Protein AF-A0A2G6DAC4-F1 (afdb_monomer_lite)

Sequence (61 aa):
MAQQQNLQPDTQQLEKTLSRLELAFILGRDKGRWFYRVPLFVDYIKEDAPAAKLEAELNRL

Secondary structure (DSSP, 8-state):
----------HHHHHHHHHHHHHTTSEEEETTEEEES-HHHHHHHHHT-HHHHHHHHHTT-

Structure (mmCIF, N/CA/C/O backbone):
data_AF-A0A2G6DAC4-F1
#
_entry.id   AF-A0A2G6DAC4-F1
#
loop_
_atom_site.group_PDB
_atom_site.id
_atom_site.type_symbol
_atom_site.label_atom_id
_atom_site.label_alt_id
_atom_site.label_comp_id
_atom_site.label_asym_id
_atom_site.label_entity_id
_atom_site.label_seq_id
_atom_site.pdbx_PDB_ins_code
_atom_site.Cartn_x
_atom_site.Cartn_y
_atom_site.Cartn_z
_atom_site.occupancy
_atom_site.B_iso_or_equiv
_atom_site.auth_seq_id
_atom_site.auth_comp_id
_atom_site.auth_asym_id
_atom_site.auth_atom_id
_atom_site.pdbx_PDB_model_num
ATOM 1 N N . MET A 1 1 ? 27.498 -2.347 0.951 1.00 36.16 1 MET A N 1
ATOM 2 C CA . MET A 1 1 ? 26.624 -3.234 1.747 1.00 36.16 1 MET A CA 1
ATOM 3 C C . MET A 1 1 ? 25.472 -2.390 2.257 1.00 36.16 1 MET A C 1
ATOM 5 O O . MET A 1 1 ? 25.722 -1.464 3.017 1.00 36.16 1 MET A O 1
ATOM 9 N N . ALA A 1 2 ? 24.258 -2.595 1.743 1.00 46.38 2 ALA A N 1
ATOM 10 C CA . ALA A 1 2 ? 23.101 -1.806 2.154 1.00 46.38 2 ALA A CA 1
ATOM 11 C C . ALA A 1 2 ? 22.764 -2.160 3.607 1.00 46.38 2 ALA A C 1
ATOM 13 O O . ALA A 1 2 ? 22.358 -3.284 3.894 1.00 46.38 2 ALA A O 1
ATOM 14 N N . GLN A 1 3 ? 23.001 -1.223 4.527 1.00 45.88 3 GLN A N 1
ATOM 15 C CA . GLN A 1 3 ? 22.524 -1.331 5.900 1.00 45.88 3 GLN A CA 1
ATOM 16 C C . GLN A 1 3 ? 21.000 -1.419 5.831 1.00 45.88 3 GLN A C 1
ATOM 18 O O . GLN A 1 3 ? 20.336 -0.428 5.531 1.00 45.88 3 GLN A O 1
ATOM 23 N N . GLN A 1 4 ? 20.449 -2.612 6.061 1.00 49.16 4 GLN A N 1
ATOM 24 C CA . GLN A 1 4 ? 19.031 -2.771 6.352 1.00 49.16 4 GLN A CA 1
ATOM 25 C C . GLN A 1 4 ? 18.787 -2.020 7.658 1.00 49.16 4 GLN A C 1
ATOM 27 O O . GLN A 1 4 ? 19.018 -2.545 8.746 1.00 49.16 4 GLN A O 1
ATOM 32 N N . GLN A 1 5 ? 18.424 -0.741 7.540 1.00 54.97 5 GLN A N 1
ATOM 33 C CA . GLN A 1 5 ? 17.975 0.048 8.670 1.00 54.97 5 GLN A CA 1
ATOM 34 C C . GLN A 1 5 ? 16.827 -0.729 9.295 1.00 54.97 5 GLN A C 1
ATOM 36 O O . GLN A 1 5 ? 15.803 -0.968 8.655 1.00 54.97 5 GLN A O 1
ATOM 41 N N . ASN A 1 6 ? 17.039 -1.157 10.535 1.00 50.12 6 ASN A N 1
ATOM 42 C CA . ASN A 1 6 ? 16.046 -1.807 11.370 1.00 50.12 6 ASN A CA 1
ATOM 43 C C . ASN A 1 6 ? 15.038 -0.725 11.796 1.00 50.12 6 ASN A C 1
ATOM 45 O O . ASN A 1 6 ? 14.997 -0.295 12.945 1.00 50.12 6 ASN A O 1
ATOM 49 N N . LEU A 1 7 ? 14.314 -0.186 10.811 1.00 59.56 7 LEU A N 1
ATOM 50 C CA . LEU A 1 7 ? 13.192 0.712 10.992 1.00 59.56 7 LEU A CA 1
ATOM 51 C C . LEU A 1 7 ? 12.148 -0.132 11.706 1.00 59.56 7 LEU A C 1
ATOM 53 O O . LEU A 1 7 ? 11.462 -0.927 11.076 1.00 59.56 7 LEU A O 1
ATOM 57 N N . GLN A 1 8 ? 12.082 -0.020 13.028 1.00 63.59 8 GLN A N 1
ATOM 58 C CA . GLN A 1 8 ? 10.879 -0.387 13.750 1.00 63.59 8 GLN A CA 1
ATOM 59 C C . GLN A 1 8 ? 9.917 0.779 13.532 1.00 63.59 8 GLN A C 1
ATOM 61 O O . GLN A 1 8 ? 10.094 1.819 14.171 1.00 63.59 8 GLN A O 1
ATOM 66 N N . PRO A 1 9 ? 8.976 0.694 12.571 1.00 63.59 9 PRO A N 1
ATOM 67 C CA . PRO A 1 9 ? 8.014 1.761 12.405 1.00 63.59 9 PRO A CA 1
ATOM 68 C C . PRO A 1 9 ? 7.223 1.869 13.705 1.00 63.59 9 PRO A C 1
ATOM 70 O O . PRO A 1 9 ? 6.657 0.880 14.177 1.00 63.59 9 PRO A O 1
ATOM 73 N N . ASP A 1 10 ? 7.181 3.072 14.277 1.00 81.69 10 ASP A N 1
ATOM 74 C CA . ASP A 1 10 ? 6.203 3.389 15.308 1.00 81.69 10 ASP A CA 1
ATOM 75 C C . ASP A 1 10 ? 4.824 3.036 14.740 1.00 81.69 10 ASP A C 1
ATOM 77 O O . ASP A 1 10 ? 4.347 3.632 13.769 1.00 81.69 10 ASP A O 1
ATOM 81 N N . THR A 1 11 ? 4.216 2.001 15.317 1.00 80.38 11 THR A N 1
ATOM 82 C CA . THR A 1 11 ? 2.980 1.409 14.808 1.00 80.38 11 THR A CA 1
ATOM 83 C C . THR A 1 11 ? 1.849 2.435 14.823 1.00 80.38 11 THR A C 1
ATOM 85 O O . THR A 1 11 ? 1.047 2.480 13.893 1.00 80.38 11 THR A O 1
ATOM 88 N N . GLN A 1 12 ? 1.838 3.343 15.804 1.00 83.50 12 GLN A N 1
ATOM 89 C CA . GLN A 1 12 ? 0.829 4.391 15.897 1.00 83.50 12 GLN A CA 1
ATOM 90 C C . GLN A 1 12 ? 1.018 5.452 14.803 1.00 83.50 12 GLN A C 1
ATOM 92 O O . GLN A 1 12 ? 0.049 5.944 14.214 1.00 83.50 12 GLN A O 1
ATOM 97 N N . GLN A 1 13 ? 2.267 5.813 14.507 1.00 81.31 13 GLN A N 1
ATOM 98 C CA . GLN A 1 13 ? 2.588 6.749 13.431 1.00 81.31 13 GLN A CA 1
ATOM 99 C C . GLN A 1 13 ? 2.305 6.144 12.049 1.00 81.31 13 GLN A C 1
ATOM 101 O O . GLN A 1 13 ? 1.808 6.842 11.155 1.00 81.31 13 GLN A O 1
ATOM 106 N N . LEU A 1 14 ? 2.561 4.845 11.885 1.00 83.44 14 LEU A N 1
ATOM 107 C CA . LEU A 1 14 ? 2.243 4.099 10.674 1.00 83.44 14 LEU A CA 1
ATOM 108 C C . LEU A 1 14 ? 0.731 4.068 10.430 1.00 83.44 14 LEU A C 1
ATOM 110 O O . LEU A 1 14 ? 0.286 4.444 9.348 1.00 83.44 14 LEU A O 1
ATOM 114 N N . GLU A 1 15 ? -0.067 3.710 11.436 1.00 84.31 15 GLU A N 1
ATOM 115 C CA . GLU A 1 15 ? -1.531 3.687 11.322 1.00 84.31 15 GLU A CA 1
ATOM 116 C C . GLU A 1 15 ? -2.112 5.061 10.977 1.00 84.31 15 GLU A C 1
ATOM 118 O O . GLU A 1 15 ? -2.962 5.171 10.088 1.00 84.31 15 GLU A O 1
ATOM 123 N N . LYS A 1 16 ? -1.616 6.132 11.612 1.00 85.62 16 LYS A N 1
ATOM 124 C CA . LYS A 1 16 ? -2.011 7.511 11.278 1.00 85.62 16 LYS A CA 1
ATOM 125 C C . LYS A 1 16 ? -1.677 7.861 9.831 1.00 85.62 16 LYS A C 1
ATOM 127 O O . LYS A 1 16 ? -2.486 8.483 9.143 1.00 85.62 16 LYS A O 1
ATOM 132 N N . THR A 1 17 ? -0.498 7.469 9.359 1.00 84.94 17 THR A N 1
ATOM 133 C CA . THR A 1 17 ? -0.061 7.729 7.982 1.00 84.94 17 THR A CA 1
ATOM 134 C C . THR A 1 17 ? -0.919 6.970 6.973 1.00 84.94 17 THR A C 1
ATOM 136 O O . THR A 1 17 ? -1.407 7.571 6.017 1.00 84.94 17 THR A O 1
ATOM 139 N N . LEU A 1 18 ? -1.181 5.684 7.217 1.00 83.75 18 LEU A N 1
ATOM 140 C CA . LEU A 1 18 ? -2.043 4.857 6.370 1.00 83.75 18 LEU A CA 1
ATOM 141 C C . LEU A 1 18 ? -3.478 5.397 6.322 1.00 83.75 18 LEU A C 1
ATOM 143 O O . LEU A 1 18 ? -4.045 5.523 5.239 1.00 83.75 18 LEU A O 1
ATOM 147 N N . SER A 1 19 ? -4.022 5.823 7.465 1.00 83.50 19 SER A N 1
ATOM 148 C CA . SER A 1 19 ? -5.356 6.437 7.543 1.00 83.50 19 SER A CA 1
ATOM 149 C C . SER A 1 19 ? -5.445 7.731 6.727 1.00 83.50 19 SER A C 1
ATOM 151 O O . SER A 1 19 ? -6.437 7.981 6.048 1.00 83.50 19 SER A O 1
ATOM 153 N N . ARG A 1 20 ? -4.392 8.561 6.734 1.00 85.31 20 ARG A N 1
ATOM 154 C CA . ARG A 1 20 ? -4.336 9.783 5.910 1.00 85.31 20 ARG A CA 1
ATOM 155 C C . ARG A 1 20 ? -4.298 9.474 4.416 1.00 85.31 20 ARG A C 1
ATOM 157 O O . ARG A 1 20 ? -4.944 10.172 3.642 1.00 85.31 20 ARG A O 1
ATOM 164 N N . LEU A 1 21 ? -3.552 8.449 4.013 1.00 82.69 21 LEU A N 1
ATOM 165 C CA . LEU A 1 21 ? -3.489 8.012 2.616 1.00 82.69 21 LEU A CA 1
ATOM 166 C C . LEU A 1 21 ? -4.815 7.406 2.141 1.00 82.69 21 LEU A C 1
ATOM 168 O O . LEU A 1 21 ? -5.170 7.547 0.970 1.00 82.69 21 LEU A O 1
ATOM 172 N N . GLU A 1 22 ? -5.562 6.773 3.043 1.00 81.94 22 GLU A N 1
ATOM 173 C CA . GLU A 1 22 ? -6.922 6.312 2.774 1.00 81.94 22 GLU A CA 1
ATOM 174 C C . GLU A 1 22 ? -7.900 7.482 2.589 1.00 81.94 22 GLU A C 1
ATOM 176 O O . GLU A 1 22 ? -8.624 7.517 1.594 1.00 81.94 22 GLU A O 1
ATOM 181 N N . LEU A 1 23 ? -7.861 8.487 3.476 1.00 80.50 23 LEU A N 1
ATOM 182 C CA . LEU A 1 23 ? -8.656 9.719 3.345 1.00 80.50 23 LEU A CA 1
ATOM 183 C C . LEU A 1 23 ? -8.334 10.503 2.065 1.00 80.50 23 LEU A C 1
ATOM 185 O O . LEU A 1 23 ? -9.217 11.126 1.483 1.00 80.50 23 LEU A O 1
ATOM 189 N N . ALA A 1 24 ? -7.081 10.459 1.610 1.00 81.56 24 ALA A N 1
ATOM 190 C CA . ALA A 1 24 ? -6.645 11.081 0.363 1.00 81.56 24 ALA A CA 1
ATOM 191 C C . ALA A 1 24 ? -7.044 10.284 -0.898 1.00 81.56 24 ALA A C 1
ATOM 193 O O . ALA A 1 24 ? -6.612 10.637 -1.992 1.00 81.56 24 ALA A O 1
ATOM 194 N N . PHE A 1 25 ? -7.831 9.207 -0.766 1.00 79.31 25 PHE A N 1
ATOM 195 C CA . PHE A 1 25 ? -8.228 8.295 -1.849 1.00 79.31 25 PHE A CA 1
ATOM 196 C C . PHE A 1 25 ? -7.057 7.610 -2.577 1.00 79.31 25 PHE A C 1
ATOM 198 O O . PHE A 1 25 ? -7.250 7.026 -3.642 1.00 79.31 25 PHE A O 1
ATOM 205 N N . ILE A 1 26 ? -5.852 7.625 -2.002 1.00 79.62 26 ILE A N 1
ATOM 206 C CA . ILE A 1 26 ? -4.661 6.979 -2.573 1.00 79.62 26 ILE A CA 1
ATOM 207 C C . ILE A 1 26 ? -4.672 5.487 -2.234 1.00 79.62 26 ILE A C 1
ATOM 209 O O . ILE A 1 26 ? -4.435 4.646 -3.104 1.00 79.62 26 ILE A O 1
ATOM 213 N N . LEU A 1 27 ? -4.982 5.156 -0.975 1.00 84.00 27 LEU A N 1
ATOM 214 C CA . LEU A 1 27 ? -5.062 3.785 -0.475 1.00 84.00 27 LEU A CA 1
ATOM 215 C C . LEU A 1 27 ? -6.505 3.352 -0.207 1.00 84.00 27 LEU A C 1
ATOM 217 O O . LEU A 1 27 ? -7.374 4.132 0.172 1.00 84.00 27 LEU A O 1
ATOM 221 N N . GLY A 1 28 ? -6.772 2.074 -0.415 1.00 85.19 28 GLY A N 1
ATOM 222 C CA . GLY A 1 28 ? -7.970 1.375 0.014 1.00 85.19 28 GLY A CA 1
ATOM 223 C C . GLY A 1 28 ? -7.596 0.181 0.874 1.00 85.19 28 GLY A C 1
ATOM 224 O O . GLY A 1 28 ? -6.468 -0.314 0.819 1.00 85.19 28 GLY A O 1
ATOM 225 N N . ARG A 1 29 ? -8.552 -0.277 1.678 1.00 86.12 29 ARG A N 1
ATOM 226 C CA . ARG A 1 29 ? -8.401 -1.448 2.533 1.00 86.12 29 ARG A CA 1
ATOM 227 C C . ARG A 1 29 ? -9.538 -2.420 2.254 1.00 86.12 29 ARG A C 1
ATOM 229 O O . ARG A 1 29 ? -10.698 -2.069 2.432 1.00 86.12 29 ARG A O 1
ATOM 236 N N . ASP A 1 30 ? -9.206 -3.637 1.834 1.00 87.31 30 ASP A N 1
ATOM 237 C CA . ASP A 1 30 ? -10.168 -4.734 1.674 1.00 87.31 30 ASP A CA 1
ATOM 238 C C . ASP A 1 30 ? -9.679 -5.960 2.444 1.00 87.31 30 ASP A C 1
ATOM 240 O O . ASP A 1 30 ? -8.522 -6.361 2.318 1.00 87.31 30 ASP A O 1
ATOM 244 N N . LYS A 1 31 ? -10.540 -6.537 3.292 1.00 88.00 31 LYS A N 1
ATOM 245 C CA . LYS A 1 31 ? -10.232 -7.719 4.129 1.00 88.00 31 LYS A CA 1
ATOM 246 C C . LYS A 1 31 ? -8.887 -7.629 4.871 1.00 88.00 31 LYS A C 1
ATOM 248 O O . LYS A 1 31 ? -8.152 -8.606 4.992 1.00 88.00 31 LYS A O 1
ATOM 253 N N . GLY A 1 32 ? -8.539 -6.433 5.345 1.00 82.31 32 GLY A N 1
ATOM 254 C CA . GLY A 1 32 ? -7.283 -6.182 6.057 1.00 82.31 32 GLY A CA 1
ATOM 255 C C . GLY A 1 32 ? -6.042 -6.033 5.168 1.00 82.31 32 GLY A C 1
ATOM 256 O O . GLY A 1 32 ? -4.965 -5.789 5.705 1.00 82.31 32 GLY A O 1
ATOM 257 N N . ARG A 1 33 ? -6.171 -6.119 3.840 1.00 83.44 33 ARG A N 1
ATOM 258 C CA . ARG A 1 33 ? -5.094 -5.864 2.877 1.00 83.44 33 ARG A CA 1
ATOM 259 C C . ARG A 1 33 ? -5.213 -4.459 2.299 1.00 83.44 33 ARG A C 1
ATOM 261 O O . ARG A 1 33 ? -6.299 -4.030 1.913 1.00 83.44 33 ARG A O 1
ATOM 268 N N . TRP A 1 34 ? -4.086 -3.760 2.233 1.00 82.50 34 TRP A N 1
ATOM 269 C CA . TRP A 1 34 ? -3.992 -2.442 1.613 1.00 82.50 34 TRP A CA 1
ATOM 270 C C . TRP A 1 34 ? -3.779 -2.573 0.105 1.00 82.50 34 TRP A C 1
ATOM 272 O O . TRP A 1 34 ? -3.011 -3.422 -0.344 1.00 82.50 34 TRP A O 1
ATOM 282 N N . PHE A 1 35 ? -4.444 -1.721 -0.669 1.00 83.75 35 PHE A N 1
ATOM 283 C CA . PHE A 1 35 ? -4.275 -1.615 -2.115 1.00 83.75 35 PHE A CA 1
ATOM 284 C C . PHE A 1 35 ? -4.283 -0.147 -2.541 1.00 83.75 35 PHE A C 1
ATOM 286 O O . PHE A 1 35 ? -4.928 0.686 -1.909 1.00 83.75 35 PHE A O 1
ATOM 293 N N . TYR A 1 36 ? -3.578 0.192 -3.616 1.00 86.31 36 TYR A N 1
ATOM 294 C CA . TYR A 1 36 ? -3.671 1.527 -4.205 1.00 86.31 36 TYR A CA 1
ATOM 295 C C . TYR A 1 36 ? -4.943 1.630 -5.045 1.00 86.31 36 TYR A C 1
ATOM 297 O O . TYR A 1 36 ? -5.250 0.728 -5.824 1.00 86.31 36 TYR A O 1
ATOM 305 N N . ARG A 1 37 ? -5.684 2.730 -4.899 1.00 83.06 37 ARG A N 1
ATOM 306 C CA . ARG A 1 37 ? -6.943 2.941 -5.633 1.00 83.06 37 ARG A CA 1
ATOM 307 C C . ARG A 1 37 ? -6.739 3.529 -7.025 1.00 83.06 37 ARG A C 1
ATOM 309 O O . ARG A 1 37 ? -7.630 3.415 -7.856 1.00 83.06 37 ARG A O 1
ATOM 316 N N . VAL A 1 38 ? -5.599 4.174 -7.270 1.00 83.62 38 VAL A N 1
ATOM 317 C CA . VAL A 1 38 ? -5.308 4.874 -8.526 1.00 83.62 38 VAL A CA 1
ATOM 318 C C . VAL A 1 38 ? -4.441 3.972 -9.413 1.00 83.62 38 VAL A C 1
ATOM 320 O O . VAL A 1 38 ? -3.269 3.786 -9.08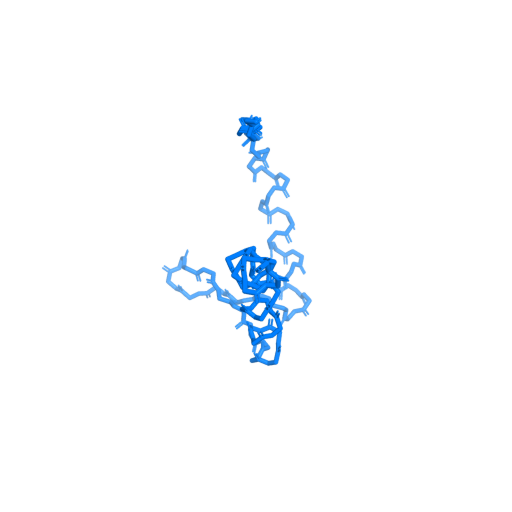7 1.00 83.62 38 VAL A O 1
ATOM 323 N N . PRO A 1 39 ? -4.961 3.426 -10.532 1.00 79.19 39 PRO A N 1
ATOM 324 C CA . PRO A 1 39 ? -4.207 2.508 -11.392 1.00 79.19 39 PRO A CA 1
ATOM 325 C C . PRO A 1 39 ? -2.916 3.126 -11.932 1.00 79.19 39 PRO A C 1
ATOM 327 O O . PRO A 1 39 ? -1.855 2.533 -11.815 1.00 79.19 39 PRO A O 1
ATOM 330 N N . LEU A 1 40 ? -2.980 4.381 -12.384 1.00 76.94 40 LEU A N 1
ATOM 331 C CA . LEU A 1 40 ? -1.807 5.102 -12.883 1.00 76.94 40 LEU A CA 1
ATOM 332 C C . LEU A 1 40 ? -0.711 5.258 -11.816 1.00 76.94 40 LEU A C 1
ATOM 334 O O . LEU A 1 40 ? 0.473 5.247 -12.128 1.00 76.94 40 LEU A O 1
ATOM 338 N N . PHE A 1 41 ? -1.093 5.360 -10.542 1.00 76.56 41 PHE A N 1
ATOM 339 C CA . PHE A 1 41 ? -0.139 5.404 -9.437 1.00 76.56 41 PHE A CA 1
ATOM 340 C C . PHE A 1 41 ? 0.479 4.028 -9.152 1.00 76.56 41 PHE A C 1
ATOM 342 O O . PHE A 1 41 ? 1.649 3.943 -8.790 1.00 76.56 41 PHE A O 1
ATOM 349 N N . VAL A 1 42 ? -0.287 2.947 -9.341 1.00 78.56 42 VAL A N 1
ATOM 350 C CA . VAL A 1 42 ? 0.234 1.573 -9.278 1.00 78.56 42 VAL A CA 1
ATOM 351 C C . VAL A 1 42 ? 1.284 1.355 -10.357 1.00 78.56 42 VAL A C 1
ATOM 353 O O . VAL A 1 42 ? 2.344 0.811 -10.059 1.00 78.56 42 VAL A O 1
ATOM 356 N N . ASP A 1 43 ? 0.989 1.777 -11.583 1.00 79.62 43 ASP A N 1
ATOM 357 C CA . ASP A 1 43 ? 1.899 1.628 -12.717 1.00 79.62 43 ASP A CA 1
ATOM 358 C C . ASP A 1 43 ? 3.159 2.472 -12.502 1.00 79.62 43 ASP A C 1
ATOM 360 O O . ASP A 1 43 ? 4.261 1.935 -12.561 1.00 79.62 43 ASP A O 1
ATOM 364 N N . TYR A 1 44 ? 3.005 3.725 -12.061 1.00 77.62 44 TYR A N 1
ATOM 365 C CA . TYR A 1 44 ? 4.124 4.590 -11.681 1.00 77.62 44 TYR A CA 1
ATOM 366 C C . TYR A 1 44 ? 5.034 3.967 -10.606 1.00 77.62 44 TYR A C 1
ATOM 368 O O . TYR A 1 44 ? 6.251 3.964 -10.757 1.00 77.62 44 TYR A O 1
ATOM 376 N N . ILE A 1 45 ? 4.479 3.400 -9.525 1.00 76.12 45 ILE A N 1
ATOM 377 C CA . ILE A 1 45 ? 5.290 2.749 -8.477 1.00 76.12 45 ILE A CA 1
ATOM 378 C C . ILE A 1 45 ? 5.994 1.491 -8.999 1.00 76.12 45 ILE A C 1
ATOM 380 O O . ILE A 1 45 ? 7.120 1.204 -8.592 1.00 76.12 45 ILE A O 1
ATOM 384 N N . LYS A 1 46 ? 5.337 0.717 -9.869 1.00 73.44 46 LYS A N 1
ATOM 385 C CA . LYS A 1 46 ? 5.939 -0.478 -10.474 1.00 73.44 46 LYS A CA 1
ATOM 386 C C . LYS A 1 46 ? 7.083 -0.115 -11.415 1.00 73.44 46 LYS A C 1
ATOM 388 O O . LYS A 1 46 ? 8.099 -0.800 -11.403 1.00 73.44 46 LYS A O 1
ATOM 393 N N . GLU A 1 47 ? 6.925 0.947 -12.194 1.00 70.44 47 GLU A N 1
ATOM 394 C CA . GLU A 1 47 ? 7.966 1.478 -13.077 1.00 70.44 47 GLU A CA 1
ATOM 395 C C . GLU A 1 47 ? 9.126 2.093 -12.278 1.00 70.44 47 GLU A C 1
ATOM 397 O O . GLU A 1 47 ? 10.287 1.921 -12.642 1.00 70.44 47 GLU A O 1
ATOM 402 N N . ASP A 1 48 ? 8.838 2.727 -11.137 1.00 67.38 48 ASP A N 1
ATOM 403 C CA . ASP A 1 48 ? 9.843 3.287 -10.223 1.00 67.38 48 ASP A CA 1
ATOM 404 C C . ASP A 1 48 ? 10.527 2.229 -9.331 1.00 67.38 48 ASP A C 1
ATOM 406 O O . ASP A 1 48 ? 11.391 2.563 -8.508 1.00 67.38 48 ASP A O 1
ATOM 410 N N . ALA A 1 49 ? 10.158 0.948 -9.476 1.00 68.00 49 ALA A N 1
ATOM 411 C CA . ALA A 1 49 ? 10.629 -0.122 -8.613 1.00 68.00 49 ALA A CA 1
ATOM 412 C C . ALA A 1 49 ? 12.169 -0.186 -8.594 1.00 68.00 49 ALA A C 1
ATOM 414 O O . ALA A 1 49 ? 12.811 -0.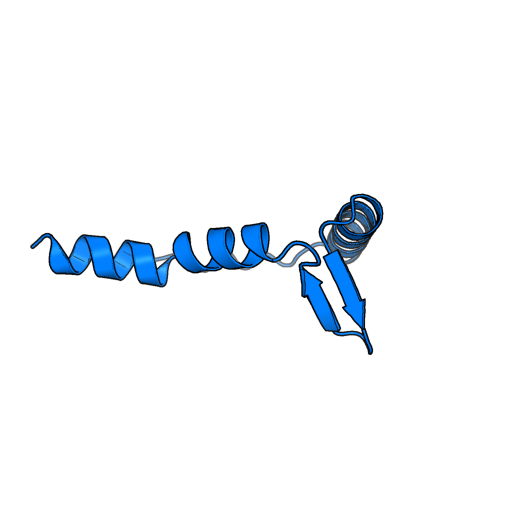149 -9.648 1.00 68.00 49 ALA A O 1
ATOM 415 N N . PRO A 1 50 ? 12.794 -0.371 -7.414 1.00 66.50 50 PRO A N 1
ATOM 416 C CA . PRO A 1 50 ? 14.249 -0.469 -7.298 1.00 66.50 50 PRO A CA 1
ATOM 417 C C . PRO A 1 50 ? 14.862 -1.531 -8.216 1.00 66.50 50 PRO A C 1
ATOM 419 O O . PRO A 1 50 ? 15.977 -1.355 -8.692 1.00 66.50 50 PRO A O 1
ATOM 422 N N . ALA A 1 51 ? 14.122 -2.611 -8.486 1.00 67.50 51 A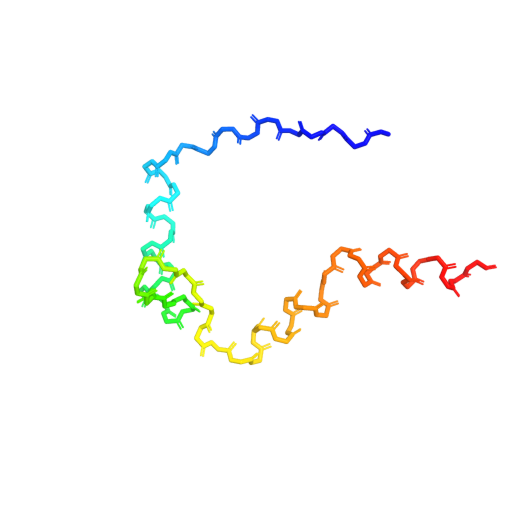LA A N 1
ATOM 423 C CA . ALA A 1 51 ? 14.525 -3.661 -9.415 1.00 67.50 51 ALA A CA 1
ATOM 424 C C . ALA A 1 51 ? 14.604 -3.164 -10.868 1.00 67.50 51 ALA A C 1
ATOM 426 O O . ALA A 1 51 ? 15.588 -3.456 -11.536 1.00 67.50 51 ALA A O 1
ATOM 427 N N . ALA A 1 52 ? 13.637 -2.361 -11.325 1.00 65.88 52 ALA A N 1
ATOM 428 C CA . ALA A 1 52 ? 13.649 -1.773 -12.665 1.00 65.88 52 ALA A CA 1
ATOM 429 C C . ALA A 1 52 ? 14.802 -0.768 -12.825 1.00 65.88 52 ALA A C 1
ATOM 431 O O . ALA A 1 52 ? 15.489 -0.758 -13.843 1.00 65.88 52 ALA A O 1
ATOM 432 N N . LYS A 1 53 ? 15.083 0.027 -11.783 1.00 65.31 53 LYS A N 1
ATOM 433 C CA . LYS A 1 53 ? 16.249 0.928 -11.748 1.00 65.31 53 LYS A CA 1
ATOM 434 C C . LYS A 1 53 ? 17.574 0.162 -11.751 1.00 65.31 53 LYS A C 1
ATOM 436 O O . LYS A 1 53 ? 18.495 0.545 -12.460 1.00 65.31 53 LYS A O 1
ATOM 441 N N . LEU A 1 54 ? 17.667 -0.926 -10.986 1.00 70.69 54 LEU A N 1
ATOM 442 C CA . LEU A 1 54 ? 18.851 -1.785 -10.954 1.00 70.69 54 LEU A CA 1
ATOM 443 C C . LEU A 1 54 ? 19.091 -2.468 -12.308 1.00 70.69 54 LEU A C 1
ATOM 445 O O . LEU A 1 54 ? 20.221 -2.505 -12.777 1.00 70.69 54 LEU A O 1
ATOM 449 N N . GLU A 1 55 ? 18.040 -2.983 -12.942 1.00 73.12 55 GLU A N 1
ATOM 450 C CA . GLU A 1 55 ? 18.111 -3.610 -14.263 1.00 73.12 55 GLU A CA 1
ATOM 451 C C . GLU A 1 55 ? 18.510 -2.605 -15.353 1.00 73.12 55 GLU A C 1
ATOM 453 O O . GLU A 1 55 ? 19.361 -2.906 -16.189 1.00 73.12 55 GLU A O 1
ATOM 458 N N . ALA A 1 56 ? 17.967 -1.385 -15.310 1.00 72.38 56 ALA A N 1
ATOM 459 C CA . ALA A 1 56 ? 18.356 -0.308 -16.217 1.00 72.38 56 ALA A CA 1
ATOM 460 C C . ALA A 1 56 ? 19.838 0.082 -16.072 1.00 72.38 56 ALA A C 1
ATOM 462 O O . ALA A 1 56 ? 20.493 0.346 -17.077 1.00 72.38 56 ALA A O 1
ATOM 463 N N . GLU A 1 57 ? 20.376 0.097 -14.850 1.00 68.50 57 GLU A N 1
ATOM 464 C CA . GLU A 1 57 ? 21.802 0.351 -14.605 1.00 68.50 57 GLU A CA 1
ATOM 465 C C . GLU A 1 57 ? 22.689 -0.828 -15.043 1.00 68.50 57 GLU A C 1
ATOM 467 O O . GLU A 1 57 ? 23.754 -0.611 -15.617 1.00 68.50 57 GLU A O 1
ATOM 472 N N . LEU A 1 58 ? 22.249 -2.076 -14.847 1.00 73.44 58 LEU A N 1
ATOM 473 C CA . LEU A 1 58 ? 22.986 -3.270 -15.284 1.00 73.44 58 LEU A CA 1
ATOM 474 C C . LEU A 1 58 ? 23.064 -3.397 -16.812 1.00 73.44 58 LEU A C 1
ATOM 476 O O . LEU A 1 58 ? 24.109 -3.775 -17.327 1.00 73.44 58 LEU A O 1
ATOM 480 N N . ASN A 1 59 ? 21.994 -3.051 -17.533 1.00 72.50 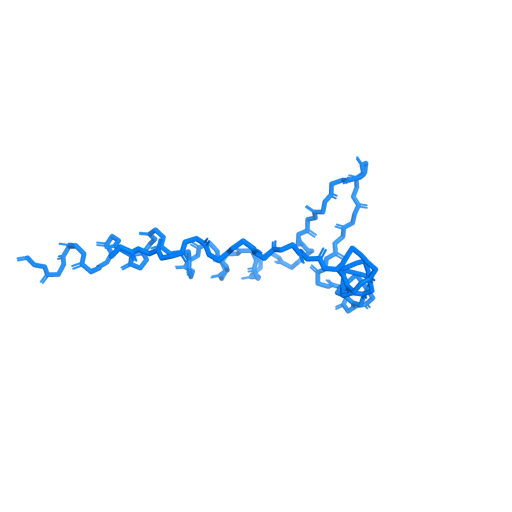59 ASN A N 1
ATOM 481 C CA . ASN A 1 59 ? 21.952 -3.076 -19.003 1.00 72.50 59 ASN A CA 1
ATOM 482 C C . ASN A 1 59 ? 22.684 -1.891 -19.666 1.00 72.50 59 ASN A C 1
ATOM 484 O O . ASN A 1 59 ? 22.728 -1.801 -20.893 1.00 72.50 59 ASN A O 1
ATOM 488 N N . ARG A 1 60 ? 23.207 -0.947 -18.874 1.00 59.84 60 ARG A N 1
ATOM 489 C CA . ARG A 1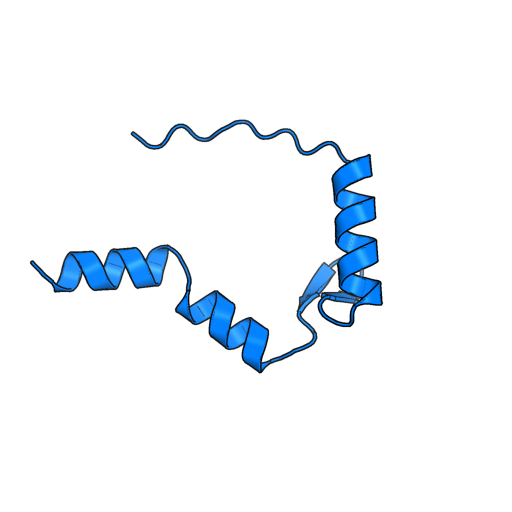 60 ? 23.959 0.225 -19.349 1.00 59.84 60 ARG A CA 1
ATOM 490 C C . ARG A 1 60 ? 25.474 -0.022 -19.438 1.00 59.84 60 ARG A C 1
ATOM 492 O O . ARG A 1 60 ? 26.172 0.833 -19.984 1.00 59.84 60 ARG A O 1
ATOM 499 N N . LEU A 1 61 ? 25.955 -1.141 -18.885 1.00 50.16 61 LEU A N 1
ATOM 500 C CA . LEU A 1 61 ? 27.339 -1.640 -18.929 1.00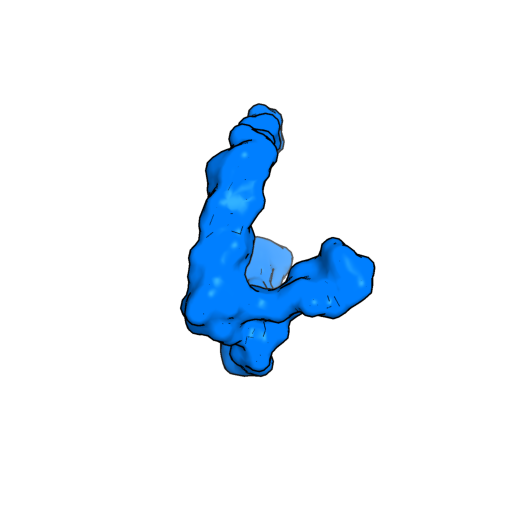 50.16 61 LEU A CA 1
ATOM 501 C C . LEU A 1 61 ? 27.534 -2.627 -20.085 1.00 50.16 61 LEU A C 1
ATOM 503 O O . LEU A 1 61 ? 28.652 -2.625 -20.646 1.00 50.16 61 LEU A O 1
#

Foldseek 3Di:
DDPPPPCPDPVVVVVVVQVVCVVVQQWDADPNDIDGRDVVVVVVCVCVDPVVVVVVVVVVD

Radius of gyration: 15.54 Å; chains: 1; bounding box: 38×19×35 Å

pLDDT: mean 74.07, std 12.09, range [36.16, 88.0]